Protein AF-A0A8T4JDP5-F1 (afdb_monomer_lite)

Sequence (86 aa):
MMIQVTDFSDEQMRRYHRYHDQLKEAESEIDRIKDKEWYYKKYLAIKVLGSCIPDYESDVPEVVREEFDFDVDSLVRRIGRLIADE

Secondary structure (DSSP, 8-state):
----GGGS-HHHHHHHHHHHHHHHHHHHHHHH-TTS-HHHHHHHHHHIIIIIHHHHHHHS-HHHHHHHT--HHHHHHHHHHHHH--

pLDDT: mean 92.99, std 7.05, range [56.94, 98.12]

Foldseek 3Di:
DDDAPVNDDPVLVVVLVVLVVVLVVLVVVLVVCLPPDLVVLVVSLCCCVVPSVVVNVVSPDPNRVVVSPDDPVVSNVSSVCSNVVD

Radius of gyration: 14.58 Å; chains: 1; bounding box: 35×18×48 Å

Structure (mmCIF, N/CA/C/O backbone):
data_AF-A0A8T4JDP5-F1
#
_entry.id   AF-A0A8T4JDP5-F1
#
loop_
_atom_site.group_PDB
_atom_site.id
_atom_site.type_symbol
_atom_site.label_atom_id
_atom_site.label_alt_id
_atom_site.label_comp_id
_atom_site.label_asym_id
_atom_site.label_entity_id
_atom_site.label_seq_id
_atom_site.pdbx_PDB_ins_code
_atom_site.Cartn_x
_atom_site.Cartn_y
_atom_site.Cartn_z
_atom_site.occupancy
_atom_site.B_iso_or_equiv
_atom_site.auth_seq_id
_atom_site.auth_comp_id
_atom_site.auth_asym_id
_atom_site.auth_atom_id
_atom_site.pdbx_PDB_model_num
ATOM 1 N N . MET A 1 1 ? 7.465 2.797 -28.505 1.00 68.38 1 MET A N 1
ATOM 2 C CA . MET A 1 1 ? 8.433 2.090 -27.643 1.00 68.38 1 MET A CA 1
ATOM 3 C C . MET A 1 1 ? 7.675 1.725 -26.380 1.00 68.38 1 MET A C 1
ATOM 5 O O . MET A 1 1 ? 7.057 2.619 -25.820 1.00 68.38 1 MET A O 1
ATOM 9 N N . MET A 1 2 ? 7.576 0.438 -26.046 1.00 80.31 2 MET A N 1
ATOM 10 C CA . MET A 1 2 ? 6.866 -0.033 -24.848 1.00 80.31 2 MET A CA 1
ATOM 11 C C . MET A 1 2 ? 7.884 -0.030 -23.700 1.00 80.31 2 MET A C 1
ATOM 13 O O . MET A 1 2 ? 8.937 -0.634 -23.874 1.00 80.31 2 MET A O 1
ATOM 17 N N . ILE A 1 3 ? 7.618 0.700 -22.612 1.00 85.88 3 ILE A N 1
ATOM 18 C CA . ILE A 1 3 ? 8.502 0.739 -21.433 1.00 85.88 3 ILE A CA 1
ATOM 19 C C . ILE A 1 3 ? 8.354 -0.588 -20.685 1.00 85.88 3 ILE A C 1
ATOM 21 O O . ILE A 1 3 ? 7.231 -1.028 -20.443 1.00 85.88 3 ILE A O 1
ATOM 25 N N . GLN A 1 4 ? 9.470 -1.213 -20.328 1.00 89.44 4 GLN A N 1
ATOM 26 C CA . GLN A 1 4 ? 9.542 -2.448 -19.549 1.00 89.44 4 GLN A CA 1
ATOM 27 C C . GLN A 1 4 ? 10.165 -2.182 -18.174 1.00 89.44 4 GLN A C 1
ATOM 29 O O . GLN A 1 4 ? 10.901 -1.217 -17.989 1.00 89.44 4 GLN A O 1
ATOM 34 N N . VAL A 1 5 ? 9.922 -3.065 -17.200 1.00 86.19 5 VAL A N 1
ATOM 35 C CA . VAL A 1 5 ? 10.516 -2.954 -15.849 1.00 86.19 5 VAL A CA 1
ATOM 36 C C . VAL A 1 5 ? 12.051 -2.907 -15.901 1.00 86.19 5 VAL A C 1
ATOM 38 O O . VAL A 1 5 ? 12.687 -2.208 -15.118 1.00 86.19 5 VAL A O 1
ATOM 41 N N . THR A 1 6 ? 12.658 -3.595 -16.869 1.00 89.94 6 THR A N 1
ATOM 42 C CA . THR A 1 6 ? 14.113 -3.611 -17.084 1.00 89.94 6 THR A CA 1
ATOM 43 C C . THR A 1 6 ? 14.690 -2.276 -17.560 1.00 89.94 6 THR A C 1
ATOM 45 O O . THR A 1 6 ? 15.910 -2.131 -17.583 1.00 89.94 6 THR A O 1
ATOM 48 N N . ASP A 1 7 ? 13.847 -1.311 -17.939 1.00 93.75 7 ASP A N 1
ATOM 49 C CA . ASP A 1 7 ? 14.283 0.017 -18.384 1.00 93.75 7 ASP A CA 1
ATOM 50 C C . ASP A 1 7 ? 14.585 0.968 -17.209 1.00 93.75 7 ASP A C 1
ATOM 52 O O . ASP A 1 7 ? 15.143 2.049 -17.417 1.00 93.75 7 ASP A O 1
ATOM 56 N N . PHE A 1 8 ? 14.231 0.591 -15.974 1.00 95.06 8 PHE A N 1
ATOM 57 C CA . PHE A 1 8 ? 14.474 1.397 -14.776 1.00 95.06 8 PHE A CA 1
ATOM 58 C C . PHE A 1 8 ? 15.810 1.052 -14.116 1.00 95.06 8 PHE A C 1
ATOM 60 O O . PHE A 1 8 ? 16.220 -0.105 -14.044 1.00 95.06 8 PHE A O 1
ATOM 67 N N . SER A 1 9 ? 16.486 2.067 -13.577 1.00 97.19 9 SER A N 1
ATOM 68 C CA . SER A 1 9 ? 17.729 1.870 -12.831 1.00 97.19 9 SER A CA 1
ATOM 69 C C . SER A 1 9 ? 17.492 1.192 -11.478 1.00 97.19 9 SER A C 1
ATOM 71 O O . SER A 1 9 ? 16.421 1.310 -10.879 1.00 97.19 9 SER A O 1
ATOM 73 N N . ASP A 1 10 ? 18.538 0.581 -10.919 1.00 96.38 10 ASP A N 1
ATOM 74 C CA . ASP A 1 10 ? 18.502 0.004 -9.567 1.00 96.38 10 ASP A CA 1
ATOM 75 C C . ASP A 1 10 ? 18.108 1.024 -8.487 1.00 96.38 10 ASP A C 1
ATOM 77 O O . ASP A 1 10 ? 17.582 0.672 -7.431 1.00 96.38 10 ASP A O 1
ATOM 81 N N . GLU A 1 11 ? 18.412 2.307 -8.692 1.00 97.38 11 GLU A N 1
ATOM 82 C CA . GLU A 1 11 ? 18.009 3.371 -7.772 1.00 97.38 11 GLU A CA 1
ATOM 83 C C . GLU A 1 11 ? 16.510 3.669 -7.876 1.00 97.38 11 GLU A C 1
ATOM 85 O O . GLU A 1 11 ? 15.837 3.786 -6.847 1.00 97.38 11 GLU A O 1
ATOM 90 N N . GLN A 1 12 ? 15.976 3.727 -9.099 1.00 97.12 12 GLN A N 1
ATOM 91 C CA . GLN A 1 12 ? 14.541 3.884 -9.338 1.00 97.12 12 GLN A CA 1
ATOM 92 C C . GLN A 1 12 ? 13.768 2.696 -8.766 1.00 97.12 12 GLN A C 1
ATOM 94 O O . GLN A 1 12 ? 12.866 2.900 -7.956 1.00 97.12 12 GLN A O 1
ATOM 99 N N . MET A 1 13 ? 14.190 1.466 -9.071 1.00 97.75 13 MET A N 1
ATOM 100 C CA . MET A 1 13 ? 13.560 0.254 -8.543 1.00 97.75 13 MET A CA 1
ATOM 101 C C . MET A 1 13 ? 13.606 0.203 -7.015 1.00 97.75 13 MET A C 1
ATOM 103 O O . MET A 1 13 ? 12.587 -0.064 -6.381 1.00 97.75 13 MET A O 1
ATOM 107 N N . ARG A 1 14 ? 14.736 0.558 -6.384 1.00 97.69 14 ARG A N 1
ATOM 108 C CA . ARG A 1 14 ? 14.806 0.679 -4.915 1.00 97.69 14 ARG A CA 1
ATOM 109 C C . ARG A 1 14 ? 13.826 1.711 -4.367 1.00 97.69 14 ARG A C 1
ATOM 111 O O . ARG A 1 14 ? 13.231 1.484 -3.316 1.00 97.69 14 ARG A O 1
ATOM 118 N N . ARG A 1 15 ? 13.644 2.848 -5.045 1.00 97.69 15 ARG A N 1
ATOM 119 C CA . ARG A 1 15 ? 12.645 3.845 -4.642 1.00 97.69 15 ARG A CA 1
ATOM 120 C C . ARG A 1 15 ? 11.224 3.293 -4.777 1.00 97.69 15 ARG A C 1
ATOM 122 O O . ARG A 1 15 ? 10.455 3.457 -3.836 1.00 97.69 15 ARG A O 1
ATOM 129 N N . TYR A 1 16 ? 10.901 2.610 -5.872 1.00 98.00 16 TYR A N 1
ATOM 130 C CA . TYR A 1 16 ? 9.585 1.999 -6.088 1.00 98.00 16 TYR A CA 1
ATOM 131 C C . TYR A 1 16 ? 9.273 0.919 -5.050 1.00 98.00 16 TYR A C 1
ATOM 133 O O . TYR A 1 16 ? 8.184 0.918 -4.479 1.00 98.00 16 TYR A O 1
ATOM 141 N N . HIS A 1 17 ? 10.259 0.084 -4.709 1.00 97.94 17 HIS A N 1
ATOM 142 C CA . HIS A 1 17 ? 10.131 -0.879 -3.618 1.00 97.94 17 HIS A CA 1
ATOM 143 C C . HIS A 1 17 ? 9.822 -0.208 -2.279 1.00 97.94 17 HIS A C 1
ATOM 145 O O . HIS A 1 17 ? 8.977 -0.709 -1.550 1.00 97.94 17 HIS A O 1
ATOM 151 N N . ARG A 1 18 ? 10.416 0.954 -1.968 1.00 98.12 18 ARG A N 1
ATOM 152 C CA . ARG A 1 18 ? 10.086 1.674 -0.725 1.00 98.12 18 ARG A CA 1
ATOM 153 C C . ARG A 1 18 ? 8.626 2.113 -0.666 1.00 98.12 18 ARG A C 1
ATOM 155 O O . ARG A 1 18 ? 8.014 1.961 0.384 1.00 98.12 18 ARG A O 1
ATOM 162 N N . TYR A 1 19 ? 8.064 2.628 -1.760 1.00 97.75 19 TYR A N 1
ATOM 163 C CA . TYR A 1 19 ? 6.639 2.976 -1.790 1.00 97.75 19 TYR A CA 1
ATOM 164 C C . TYR A 1 19 ? 5.755 1.734 -1.644 1.00 97.75 19 TYR A C 1
ATOM 166 O O . TYR A 1 19 ? 4.804 1.731 -0.869 1.00 97.75 19 TYR A O 1
ATOM 174 N N . HIS A 1 20 ? 6.105 0.647 -2.332 1.00 97.81 20 HIS A N 1
ATOM 175 C CA . HIS A 1 20 ? 5.385 -0.618 -2.223 1.00 97.81 20 HIS A CA 1
ATOM 176 C C . HIS A 1 20 ? 5.450 -1.215 -0.802 1.00 97.81 20 HIS A C 1
ATOM 178 O O . HIS A 1 20 ? 4.446 -1.683 -0.266 1.00 97.81 20 HIS A O 1
ATOM 184 N N . ASP A 1 21 ? 6.610 -1.157 -0.148 1.00 97.88 21 ASP A N 1
ATOM 185 C CA . ASP A 1 21 ? 6.789 -1.650 1.217 1.00 97.88 21 ASP A CA 1
ATOM 186 C C . ASP A 1 21 ? 5.997 -0.820 2.238 1.00 97.88 21 ASP A C 1
ATOM 188 O O . ASP A 1 21 ? 5.452 -1.395 3.178 1.00 97.88 21 ASP A O 1
ATOM 192 N N . GLN A 1 22 ? 5.839 0.493 2.026 1.00 97.44 22 GLN A N 1
ATOM 193 C CA . GLN A 1 22 ? 4.956 1.329 2.852 1.00 97.44 22 GLN A CA 1
ATOM 194 C C . GLN A 1 22 ? 3.490 0.883 2.773 1.00 97.44 22 GLN A C 1
ATOM 196 O O . GLN A 1 22 ? 2.796 0.891 3.791 1.00 97.44 22 GLN A O 1
ATOM 201 N N . LEU A 1 23 ? 3.012 0.467 1.594 1.00 97.62 23 LEU A N 1
ATOM 202 C CA . LEU A 1 23 ? 1.653 -0.065 1.442 1.00 97.62 23 LEU A CA 1
ATOM 203 C C . LEU A 1 23 ? 1.485 -1.423 2.137 1.00 97.62 23 LEU A C 1
ATOM 205 O O . LEU A 1 23 ? 0.484 -1.638 2.820 1.00 97.62 23 LEU A O 1
ATOM 209 N N . LYS A 1 24 ? 2.479 -2.314 2.041 1.00 97.19 24 LYS A N 1
ATOM 210 C CA . LYS A 1 24 ? 2.469 -3.606 2.758 1.00 97.19 24 LYS A CA 1
ATOM 211 C C . LYS A 1 24 ? 2.557 -3.439 4.274 1.00 97.19 24 LYS A C 1
ATOM 213 O O . LYS A 1 24 ? 1.919 -4.181 5.026 1.00 97.19 24 LYS A O 1
ATOM 218 N N . GLU A 1 25 ? 3.335 -2.465 4.739 1.00 96.38 25 GLU A N 1
ATOM 219 C CA . GLU A 1 25 ? 3.405 -2.116 6.156 1.00 96.38 25 GLU A CA 1
ATOM 220 C C . GLU A 1 25 ? 2.052 -1.592 6.643 1.00 96.38 25 GLU A C 1
ATOM 222 O O . GLU A 1 25 ? 1.541 -2.082 7.648 1.00 96.38 25 GLU A O 1
ATOM 227 N N . ALA A 1 26 ? 1.425 -0.684 5.891 1.00 95.00 26 ALA A N 1
ATOM 228 C CA . ALA A 1 26 ? 0.085 -0.191 6.185 1.00 95.00 26 ALA A CA 1
ATOM 229 C C . ALA A 1 26 ? -0.954 -1.319 6.251 1.00 95.00 26 ALA A C 1
ATOM 231 O O . ALA A 1 26 ? -1.748 -1.373 7.191 1.00 95.00 26 ALA A O 1
ATOM 232 N N . GLU A 1 27 ? -0.926 -2.244 5.292 1.00 95.56 27 GLU A N 1
ATOM 233 C CA . GLU A 1 27 ? -1.797 -3.417 5.288 1.00 95.56 27 GLU A CA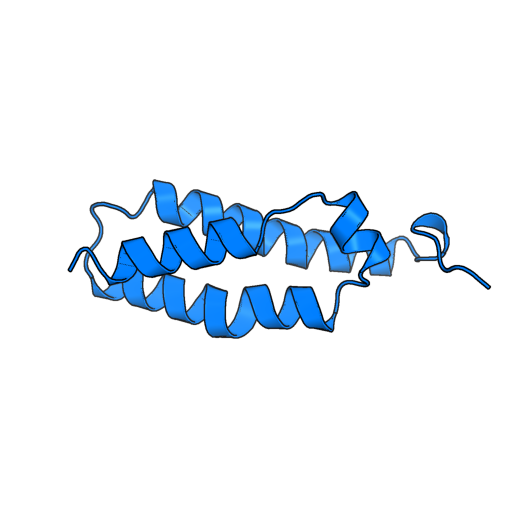 1
ATOM 234 C C . GLU A 1 27 ? -1.612 -4.270 6.553 1.00 95.56 27 GLU A C 1
ATOM 236 O O . GLU A 1 27 ? -2.584 -4.643 7.215 1.00 95.56 27 GLU A O 1
ATOM 241 N N . SER A 1 28 ? -0.357 -4.510 6.934 1.00 94.75 28 SER A N 1
ATOM 242 C CA . SER A 1 28 ? -0.009 -5.254 8.146 1.00 94.75 28 SER A CA 1
ATOM 243 C C . SER A 1 28 ? -0.416 -4.517 9.425 1.00 94.75 28 SER A C 1
ATOM 245 O O . SER A 1 28 ? -0.805 -5.148 10.411 1.00 94.75 28 SER A O 1
ATOM 247 N N . GLU A 1 29 ? -0.316 -3.186 9.446 1.00 94.06 29 GLU A N 1
ATOM 248 C CA . GLU A 1 29 ? -0.756 -2.371 10.576 1.00 94.06 29 GLU A CA 1
ATOM 249 C C . GLU A 1 29 ? -2.269 -2.466 10.773 1.00 94.06 29 GLU A C 1
ATOM 251 O O . GLU A 1 29 ? -2.699 -2.669 11.908 1.00 94.06 29 GLU A O 1
ATOM 256 N N . ILE A 1 30 ? -3.072 -2.426 9.702 1.00 91.88 30 ILE A N 1
ATOM 257 C CA . ILE A 1 30 ? -4.538 -2.578 9.785 1.00 91.88 30 ILE A CA 1
ATOM 258 C C . ILE A 1 30 ? -4.922 -3.865 10.526 1.00 91.88 30 ILE A C 1
ATOM 260 O O . ILE A 1 30 ? -5.829 -3.847 11.361 1.00 91.88 30 ILE A O 1
ATOM 264 N N . ASP A 1 31 ? -4.214 -4.969 10.278 1.00 88.44 31 ASP A N 1
ATOM 265 C CA . ASP A 1 31 ? -4.473 -6.237 10.969 1.00 88.44 31 ASP A CA 1
ATOM 266 C C . ASP A 1 31 ? -4.119 -6.207 12.457 1.00 88.44 31 ASP A C 1
ATOM 268 O O . ASP A 1 31 ? -4.743 -6.908 13.255 1.00 88.44 31 ASP A O 1
ATOM 272 N N . ARG A 1 32 ? -3.151 -5.374 12.847 1.00 90.44 32 ARG A N 1
ATOM 273 C CA . ARG A 1 32 ? -2.672 -5.253 14.231 1.00 90.44 32 ARG A CA 1
ATOM 274 C C . ARG A 1 32 ? -3.453 -4.239 15.059 1.00 90.44 32 ARG A C 1
ATOM 276 O O . ARG A 1 32 ? -3.428 -4.330 16.286 1.00 90.44 32 ARG A O 1
ATOM 283 N N . ILE A 1 33 ? -4.102 -3.258 14.429 1.00 87.56 33 ILE A N 1
ATOM 284 C CA . ILE A 1 33 ? -4.709 -2.125 15.144 1.00 87.56 33 ILE A CA 1
ATOM 285 C C . ILE A 1 33 ? -6.225 -2.223 15.352 1.00 87.56 33 ILE A C 1
ATOM 287 O O . ILE A 1 33 ? -6.834 -1.244 15.783 1.00 87.56 33 ILE A O 1
ATOM 291 N N . LYS A 1 34 ? -6.838 -3.391 15.115 1.00 76.44 34 LYS A N 1
ATOM 292 C CA . LYS A 1 34 ? -8.2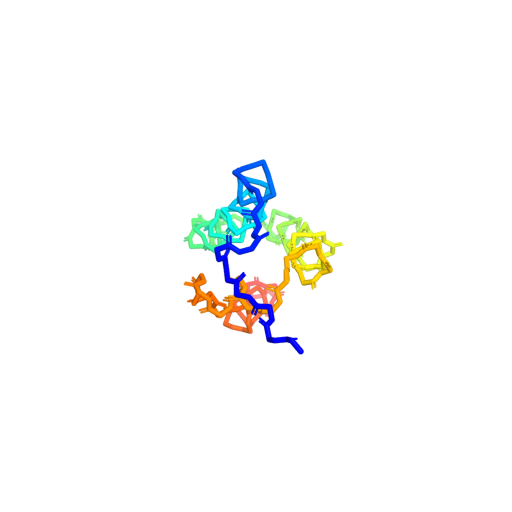87 -3.602 15.313 1.00 76.44 34 LYS A CA 1
ATOM 293 C C . LYS A 1 34 ? -8.775 -3.193 16.711 1.00 76.44 34 LYS A C 1
ATOM 295 O O . LYS A 1 34 ? -9.802 -2.528 16.813 1.00 76.44 34 LYS A O 1
ATOM 300 N N . ASP A 1 35 ? -7.988 -3.487 17.748 1.00 81.56 35 ASP A N 1
ATOM 301 C CA . ASP A 1 35 ? -8.319 -3.200 19.156 1.00 81.56 35 ASP A CA 1
ATOM 302 C C . ASP A 1 35 ? -7.713 -1.885 19.687 1.00 81.56 35 ASP A C 1
ATOM 304 O O . ASP A 1 35 ? -7.7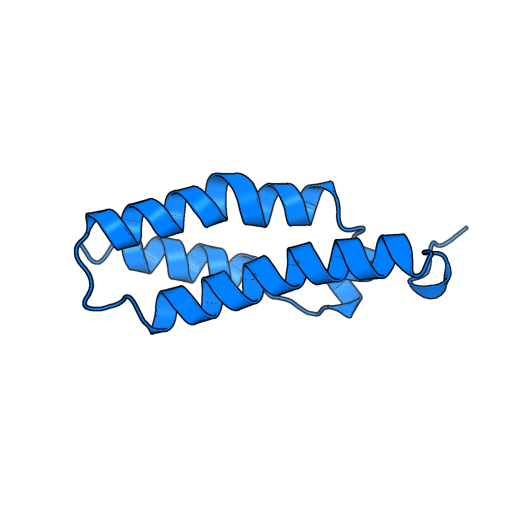17 -1.624 20.892 1.00 81.56 35 ASP A O 1
ATOM 308 N N . LYS A 1 36 ? -7.116 -1.060 18.817 1.00 85.62 36 LYS A N 1
ATOM 309 C CA . LYS A 1 36 ? -6.550 0.236 19.218 1.00 85.62 36 LYS A CA 1
ATOM 310 C C . LYS A 1 36 ? -7.628 1.312 19.269 1.00 85.62 36 LYS A C 1
ATOM 312 O O . LYS A 1 36 ? -8.682 1.187 18.654 1.00 85.62 36 LYS A O 1
ATOM 317 N N . GLU A 1 37 ? -7.334 2.393 19.988 1.00 88.38 37 GLU A N 1
ATOM 318 C CA . GLU A 1 37 ? -8.237 3.539 20.071 1.00 88.38 37 GLU A CA 1
ATOM 319 C C . GLU A 1 37 ? -8.506 4.144 18.688 1.00 88.38 37 GLU A C 1
ATOM 321 O O . GLU A 1 37 ? -7.629 4.178 17.816 1.00 88.38 37 GLU A O 1
ATOM 326 N N . TRP A 1 38 ? -9.710 4.693 18.530 1.00 88.06 38 TRP A N 1
ATOM 327 C CA . TRP A 1 38 ? -10.211 5.324 17.309 1.00 88.06 38 TRP A CA 1
ATOM 328 C C . TRP A 1 38 ? -9.224 6.323 16.682 1.00 88.06 38 TRP A C 1
ATOM 330 O O . TRP A 1 38 ? -9.077 6.393 15.460 1.00 88.06 38 TRP A O 1
ATOM 340 N N . TYR A 1 39 ? -8.490 7.072 17.514 1.00 89.62 39 TYR A N 1
ATOM 341 C CA . TYR A 1 39 ? -7.520 8.062 17.052 1.00 89.62 39 TYR A CA 1
ATOM 342 C C . TYR A 1 39 ? -6.372 7.419 16.260 1.00 89.62 39 TYR A C 1
ATOM 344 O O . TYR A 1 39 ? -5.971 7.952 15.225 1.00 89.62 39 TYR A O 1
ATOM 352 N N . TYR A 1 40 ? -5.884 6.249 16.685 1.00 91.12 40 TYR A N 1
ATOM 353 C CA . TYR A 1 40 ? -4.830 5.523 15.970 1.00 91.12 40 TYR A CA 1
ATOM 354 C C . TYR A 1 40 ? -5.325 4.985 14.627 1.00 91.12 40 TYR A C 1
ATOM 356 O O . TYR A 1 40 ? -4.624 5.116 13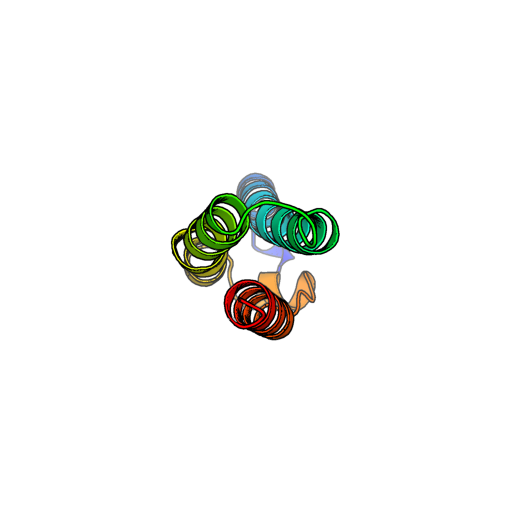.624 1.00 91.12 40 TYR A O 1
ATOM 364 N N . LYS A 1 41 ? -6.552 4.450 14.584 1.00 92.19 41 LYS A N 1
ATOM 365 C CA . LYS A 1 41 ? -7.190 3.998 13.337 1.00 92.19 41 LYS A CA 1
ATOM 366 C C . LYS A 1 41 ? -7.333 5.148 12.339 1.00 92.19 41 LYS A C 1
ATOM 368 O O . LYS A 1 41 ? -6.961 5.017 11.174 1.00 92.19 41 LYS A O 1
ATOM 373 N N . LYS A 1 42 ? -7.798 6.308 12.814 1.00 92.94 42 LYS A N 1
ATOM 374 C CA . LYS A 1 42 ? -7.943 7.518 11.996 1.00 92.94 42 LYS A CA 1
ATOM 375 C C . LYS A 1 42 ? -6.597 8.063 11.521 1.00 92.94 42 LYS A C 1
ATOM 377 O O . LYS A 1 42 ? -6.485 8.472 10.368 1.00 92.94 42 LYS A O 1
ATOM 382 N N . TYR A 1 43 ? -5.578 8.054 12.380 1.00 93.94 43 TYR A N 1
ATOM 383 C CA . TYR A 1 43 ? -4.226 8.461 12.003 1.00 93.94 43 TYR A CA 1
ATOM 384 C C . TYR A 1 43 ? -3.666 7.577 10.883 1.00 93.94 43 TYR A C 1
ATOM 386 O O . TYR A 1 43 ? -3.180 8.109 9.884 1.00 93.94 43 TYR A O 1
ATOM 394 N N . LEU A 1 44 ? -3.793 6.249 11.007 1.00 94.25 44 LEU A N 1
ATOM 395 C CA . LEU A 1 44 ? -3.360 5.326 9.957 1.00 94.25 44 LEU A CA 1
ATOM 396 C C . LEU A 1 44 ? -4.107 5.595 8.647 1.00 94.25 44 LEU A C 1
ATOM 398 O O . LEU A 1 44 ? -3.476 5.725 7.602 1.00 94.25 44 LEU A O 1
ATOM 402 N N . ALA A 1 45 ? -5.432 5.755 8.703 1.00 95.06 45 ALA A N 1
ATOM 403 C CA . ALA A 1 45 ? -6.232 6.051 7.520 1.00 95.06 45 ALA A CA 1
ATOM 404 C C . ALA A 1 45 ? -5.766 7.330 6.805 1.00 95.06 45 ALA A C 1
ATOM 406 O O . ALA A 1 45 ? -5.594 7.323 5.589 1.00 95.06 45 ALA A O 1
ATOM 407 N N . ILE A 1 46 ? -5.496 8.407 7.551 1.00 96.25 46 ILE A N 1
ATOM 408 C CA . ILE A 1 46 ? -4.991 9.669 6.986 1.00 96.25 46 ILE A CA 1
ATOM 409 C C . ILE A 1 46 ? -3.603 9.479 6.367 1.00 96.25 46 ILE A C 1
ATOM 411 O O . ILE A 1 46 ? -3.372 9.950 5.256 1.00 96.25 46 ILE A O 1
ATOM 415 N N . LYS A 1 47 ? -2.686 8.785 7.053 1.00 96.19 47 LYS A N 1
ATOM 416 C CA . LYS A 1 47 ? -1.330 8.521 6.545 1.00 96.19 47 LYS A CA 1
ATOM 417 C C . LYS A 1 47 ? -1.376 7.757 5.220 1.00 96.19 47 LYS A C 1
ATOM 419 O O . LYS A 1 47 ? -0.694 8.126 4.267 1.00 96.19 47 LYS A O 1
ATOM 424 N N . VAL A 1 48 ? -2.194 6.710 5.152 1.00 96.56 48 VAL A N 1
ATOM 425 C CA . VAL A 1 48 ? -2.212 5.808 3.997 1.00 96.56 48 VAL A CA 1
ATOM 426 C C . VAL A 1 48 ? -2.977 6.410 2.823 1.00 96.56 48 VAL A C 1
ATOM 428 O O . VAL A 1 48 ? -2.445 6.448 1.717 1.00 96.56 48 VAL A O 1
ATOM 431 N N . LEU A 1 49 ? -4.186 6.928 3.059 1.00 96.38 49 LEU A N 1
ATOM 432 C CA . LEU A 1 49 ? -5.017 7.518 2.003 1.00 96.38 49 LEU A CA 1
ATOM 433 C C . LEU A 1 49 ? -4.502 8.890 1.550 1.00 96.38 49 LEU A C 1
ATOM 435 O O . LEU A 1 49 ? -4.739 9.287 0.415 1.00 96.38 49 LEU A O 1
ATOM 439 N N . GLY A 1 50 ? -3.830 9.629 2.436 1.00 95.44 50 GLY A N 1
ATOM 440 C CA . GLY A 1 50 ? -3.362 10.988 2.170 1.00 95.44 50 GLY A CA 1
ATOM 441 C C . GLY A 1 50 ? -1.915 11.097 1.690 1.00 95.44 50 GLY A C 1
ATOM 442 O O . GLY A 1 50 ? -1.558 12.144 1.161 1.00 95.44 50 GLY A O 1
ATOM 443 N N . SER A 1 51 ? -1.084 10.065 1.874 1.00 95.38 51 SER A N 1
ATOM 444 C CA . SER A 1 51 ? 0.324 10.079 1.444 1.00 95.38 51 SER A CA 1
ATOM 445 C C . SER A 1 51 ? 0.731 8.770 0.784 1.00 95.38 51 SER A C 1
ATOM 447 O O . SER A 1 51 ? 1.006 8.782 -0.406 1.00 95.38 51 SER A O 1
ATOM 449 N N . CYS A 1 52 ? 0.700 7.629 1.481 1.00 96.81 52 CYS A N 1
ATOM 450 C CA . CYS A 1 52 ? 1.314 6.409 0.938 1.00 96.81 52 CYS A CA 1
ATOM 451 C C . CYS A 1 52 ? 0.723 5.960 -0.411 1.00 96.81 52 CYS A C 1
ATOM 453 O O . CYS A 1 52 ? 1.481 5.619 -1.315 1.00 96.81 52 CYS A O 1
ATOM 455 N N . ILE A 1 53 ? -0.608 5.967 -0.559 1.00 97.56 53 ILE A N 1
ATOM 456 C CA . ILE A 1 53 ? -1.262 5.602 -1.826 1.00 97.56 53 ILE A CA 1
ATOM 457 C C . ILE A 1 53 ? -1.015 6.667 -2.906 1.00 97.56 53 ILE A C 1
ATOM 459 O O . ILE A 1 53 ? -0.511 6.290 -3.961 1.00 97.56 53 ILE A O 1
ATOM 463 N N . PRO A 1 54 ? -1.279 7.972 -2.675 1.00 97.62 54 PRO A N 1
ATOM 464 C CA . PRO A 1 54 ? -0.960 9.010 -3.657 1.00 97.62 54 PRO A CA 1
ATOM 465 C C . PRO A 1 54 ? 0.500 9.005 -4.124 1.00 97.62 54 PRO A C 1
ATOM 467 O O . PRO A 1 54 ? 0.760 9.099 -5.322 1.00 97.62 54 PRO A O 1
ATOM 470 N N . ASP A 1 55 ? 1.446 8.853 -3.196 1.00 97.50 55 ASP A N 1
ATOM 471 C CA . ASP A 1 55 ? 2.874 8.813 -3.505 1.00 97.50 55 ASP A CA 1
ATOM 472 C C . ASP A 1 55 ? 3.208 7.575 -4.355 1.00 97.50 55 ASP A C 1
ATOM 474 O O . ASP A 1 55 ? 3.936 7.681 -5.341 1.00 97.50 55 ASP A O 1
ATOM 478 N N . TYR A 1 56 ? 2.628 6.411 -4.033 1.00 97.75 56 TYR A N 1
ATOM 479 C CA . TYR A 1 56 ? 2.783 5.189 -4.827 1.00 97.75 56 TYR A CA 1
ATOM 480 C C . TYR A 1 56 ? 2.197 5.331 -6.239 1.00 97.75 56 TYR A C 1
ATOM 482 O O . TYR A 1 56 ? 2.866 4.997 -7.212 1.00 97.75 56 TYR A O 1
ATOM 490 N N . GLU A 1 57 ? 0.973 5.839 -6.380 1.00 96.06 57 GLU A N 1
ATOM 491 C CA . GLU A 1 57 ? 0.316 5.974 -7.687 1.00 96.06 57 GLU A CA 1
ATOM 492 C C . GLU A 1 57 ? 0.947 7.051 -8.575 1.00 96.06 57 GLU A C 1
ATOM 494 O O . GLU A 1 57 ? 0.946 6.907 -9.798 1.00 96.06 57 GLU A O 1
ATOM 499 N N . SER A 1 58 ? 1.490 8.111 -7.971 1.00 96.62 58 SER A N 1
ATOM 500 C CA . SER A 1 58 ? 2.172 9.192 -8.684 1.00 96.62 58 SER A CA 1
ATOM 501 C C . SER A 1 58 ? 3.583 8.798 -9.115 1.00 96.62 58 SER A C 1
ATOM 503 O O . SER A 1 58 ? 3.978 9.055 -10.254 1.00 96.62 58 SER A O 1
ATOM 505 N N . ASP A 1 59 ? 4.362 8.199 -8.209 1.00 96.25 59 ASP A N 1
ATOM 506 C CA . ASP A 1 59 ? 5.793 8.000 -8.432 1.00 96.25 59 ASP A CA 1
ATOM 507 C C . ASP A 1 59 ? 6.142 6.611 -8.978 1.00 96.25 59 ASP A C 1
ATOM 509 O O . ASP A 1 59 ? 7.227 6.462 -9.547 1.00 96.25 59 ASP A O 1
ATOM 513 N N . VAL A 1 60 ? 5.275 5.600 -8.821 1.00 97.19 60 VAL A N 1
ATOM 514 C CA . VAL A 1 60 ? 5.523 4.240 -9.326 1.00 97.19 60 VAL A CA 1
ATOM 515 C C . VAL A 1 60 ? 4.850 4.045 -10.691 1.00 97.19 60 VAL A C 1
ATOM 517 O O . VAL A 1 60 ? 3.619 4.054 -10.788 1.00 97.19 60 VAL A O 1
ATOM 520 N N . PRO A 1 61 ? 5.634 3.823 -11.764 1.00 96.62 61 PRO A N 1
ATOM 521 C CA . PRO A 1 61 ? 5.096 3.570 -13.096 1.00 96.62 61 PRO A CA 1
ATOM 522 C C . PRO A 1 61 ? 4.145 2.371 -13.113 1.00 96.62 61 PRO A C 1
ATOM 524 O O . PRO A 1 61 ? 4.383 1.378 -12.433 1.00 96.62 61 PRO A O 1
ATOM 527 N N . GLU A 1 62 ? 3.100 2.435 -13.937 1.00 95.12 62 GLU A N 1
ATOM 528 C CA . GLU A 1 62 ? 2.084 1.377 -14.063 1.00 95.12 62 GLU A CA 1
ATOM 529 C C . GLU A 1 62 ? 2.692 -0.008 -14.313 1.00 95.12 62 GLU A C 1
ATOM 531 O O . GLU A 1 62 ? 2.391 -0.928 -13.567 1.00 95.12 62 GLU A O 1
ATOM 536 N N . VAL A 1 63 ? 3.654 -0.126 -15.235 1.00 96.06 63 VAL A N 1
ATOM 537 C CA . VAL A 1 63 ? 4.361 -1.392 -15.515 1.00 96.06 63 VAL A CA 1
ATOM 538 C C . VAL A 1 63 ? 5.071 -1.985 -14.286 1.00 96.06 63 VAL A C 1
ATOM 540 O O . VAL A 1 63 ? 5.214 -3.196 -14.171 1.00 96.06 63 VAL A O 1
ATOM 543 N N . VAL A 1 64 ? 5.511 -1.144 -13.343 1.00 97.12 64 VAL A N 1
ATOM 544 C CA . VAL A 1 64 ? 6.114 -1.595 -12.078 1.00 97.12 64 VAL A CA 1
ATOM 545 C C . VAL A 1 64 ? 5.028 -1.945 -11.058 1.00 97.12 64 VAL A C 1
ATOM 547 O O . VAL A 1 64 ? 5.187 -2.897 -10.301 1.00 97.12 64 VAL A O 1
ATOM 550 N N . ARG A 1 65 ? 3.911 -1.206 -11.040 1.00 96.12 65 ARG A N 1
ATOM 551 C CA . ARG A 1 65 ? 2.760 -1.527 -10.181 1.00 96.12 65 ARG A CA 1
ATOM 552 C C . ARG A 1 65 ? 2.128 -2.868 -10.557 1.00 96.12 65 ARG A C 1
ATOM 554 O O . ARG A 1 65 ? 1.768 -3.615 -9.654 1.00 96.12 65 ARG A O 1
ATOM 561 N N . GLU A 1 66 ? 2.037 -3.166 -11.852 1.00 95.31 66 GLU A N 1
ATOM 562 C CA . GLU A 1 66 ? 1.598 -4.463 -12.381 1.00 95.31 66 GLU A CA 1
ATOM 563 C C . GLU A 1 66 ? 2.536 -5.594 -11.940 1.00 95.31 66 GLU A C 1
ATOM 565 O O . GLU A 1 66 ? 2.066 -6.626 -11.477 1.00 95.31 66 GLU A O 1
ATOM 570 N N . GLU A 1 67 ? 3.855 -5.379 -12.000 1.00 95.75 67 GLU A N 1
ATOM 571 C CA . GLU A 1 67 ? 4.850 -6.362 -11.543 1.00 95.75 67 GLU A CA 1
ATOM 572 C C . GLU A 1 67 ? 4.781 -6.614 -10.029 1.00 95.75 67 GLU A C 1
ATOM 574 O O . GLU A 1 67 ? 4.994 -7.732 -9.562 1.00 95.75 67 GLU A O 1
ATOM 579 N N . PHE A 1 68 ? 4.488 -5.580 -9.237 1.00 95.88 68 PHE A N 1
ATOM 580 C CA . PHE A 1 68 ? 4.333 -5.718 -7.788 1.00 95.88 68 PHE A CA 1
ATO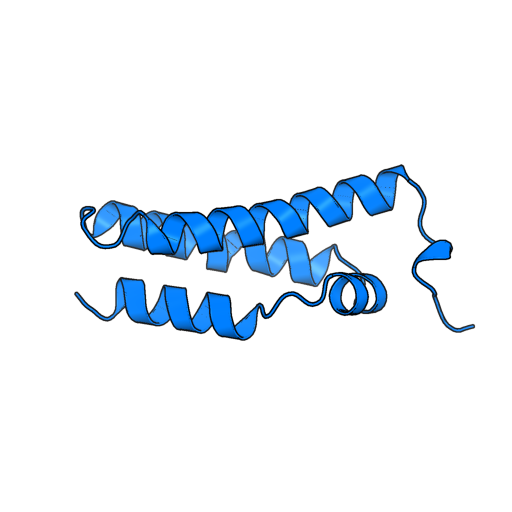M 581 C C . PHE A 1 68 ? 3.033 -6.409 -7.365 1.00 95.88 68 PHE A C 1
ATOM 583 O O . PHE A 1 68 ? 2.954 -6.824 -6.207 1.00 95.88 68 PHE A O 1
ATOM 590 N N . ASP A 1 69 ? 2.043 -6.510 -8.259 1.00 95.62 69 ASP A N 1
ATOM 591 C CA . ASP A 1 69 ? 0.765 -7.209 -8.049 1.00 95.62 69 ASP A CA 1
ATOM 592 C C . ASP A 1 69 ? 0.099 -6.878 -6.696 1.00 95.62 69 ASP A C 1
ATOM 594 O O . ASP A 1 69 ? -0.335 -7.744 -5.935 1.00 95.62 69 ASP A O 1
ATOM 598 N N . PHE A 1 70 ? 0.079 -5.587 -6.343 1.00 95.81 70 PHE A N 1
ATOM 599 C CA . PHE A 1 70 ? -0.493 -5.114 -5.082 1.00 95.81 70 PHE A CA 1
ATOM 600 C C . PHE A 1 70 ? -1.897 -4.541 -5.280 1.00 95.81 70 PHE A C 1
ATOM 602 O O . PHE A 1 70 ? -2.079 -3.544 -5.982 1.00 95.81 70 PHE A O 1
ATOM 609 N N . ASP A 1 71 ? -2.885 -5.114 -4.592 1.00 96.38 71 ASP A N 1
ATOM 610 C CA . ASP A 1 71 ? -4.282 -4.671 -4.649 1.00 96.38 71 ASP A CA 1
ATOM 611 C C . ASP A 1 71 ? -4.524 -3.436 -3.754 1.00 96.38 71 ASP A C 1
ATOM 613 O O . ASP A 1 71 ? -4.957 -3.525 -2.598 1.00 96.38 71 ASP A O 1
ATOM 617 N N . VAL A 1 72 ? -4.239 -2.255 -4.311 1.00 96.38 72 VAL A N 1
ATOM 618 C CA . VAL A 1 72 ? -4.473 -0.952 -3.660 1.00 96.38 72 VAL A CA 1
ATOM 619 C C . VAL A 1 72 ? -5.949 -0.768 -3.293 1.00 96.38 72 VAL A C 1
ATOM 621 O O . VAL A 1 72 ? -6.263 -0.280 -2.205 1.00 96.38 72 VAL A O 1
ATOM 624 N N . ASP A 1 73 ? -6.867 -1.208 -4.151 1.00 96.44 73 ASP A N 1
ATOM 625 C CA . ASP A 1 73 ? -8.310 -1.096 -3.929 1.00 96.44 73 ASP A CA 1
ATOM 626 C C . ASP A 1 73 ? -8.761 -1.892 -2.698 1.00 96.44 73 ASP A C 1
ATOM 628 O O . ASP A 1 73 ? -9.585 -1.426 -1.901 1.00 96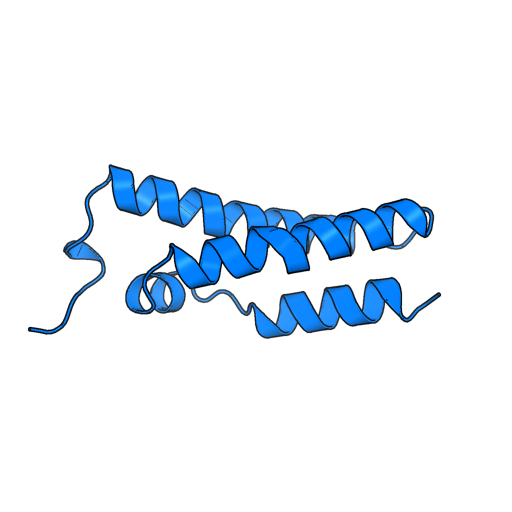.44 73 ASP A O 1
ATOM 632 N N . SER A 1 74 ? -8.230 -3.103 -2.521 1.00 96.69 74 SER A N 1
ATOM 633 C CA . SER A 1 74 ? -8.462 -3.914 -1.325 1.00 96.69 74 SER A CA 1
ATOM 634 C C . SER A 1 74 ? -7.968 -3.197 -0.069 1.00 96.69 74 SER A C 1
ATOM 636 O O . SER A 1 74 ? -8.720 -3.101 0.910 1.00 96.69 74 SER A O 1
ATOM 638 N N . LEU A 1 75 ? -6.768 -2.604 -0.105 1.00 96.00 75 LEU A N 1
ATOM 639 C CA . LEU A 1 75 ? -6.235 -1.816 1.009 1.00 96.00 75 LEU A CA 1
ATOM 640 C C . LEU A 1 75 ? -7.146 -0.625 1.354 1.00 96.00 75 LEU A C 1
ATOM 642 O O . LEU A 1 75 ? -7.509 -0.450 2.520 1.00 96.00 75 LEU A O 1
ATOM 646 N N . VAL A 1 76 ? -7.592 0.144 0.356 1.00 96.69 76 VAL A N 1
ATOM 647 C CA . VAL A 1 76 ? -8.527 1.270 0.551 1.00 96.69 76 VAL A CA 1
ATOM 648 C C . VAL A 1 76 ? -9.830 0.799 1.199 1.00 96.69 76 VAL A C 1
ATOM 650 O O . VAL A 1 76 ? -10.294 1.404 2.170 1.00 96.69 76 VAL A O 1
ATOM 653 N N . ARG A 1 77 ? -10.411 -0.313 0.726 1.00 96.19 77 ARG A N 1
ATOM 654 C CA . ARG A 1 77 ? -11.635 -0.886 1.318 1.00 96.19 77 ARG A CA 1
ATOM 655 C C . ARG A 1 77 ? -11.417 -1.317 2.767 1.00 96.19 77 ARG A C 1
ATOM 657 O O . ARG A 1 77 ? -12.300 -1.100 3.598 1.00 96.19 77 ARG A O 1
ATOM 664 N N . ARG A 1 78 ? -10.267 -1.917 3.087 1.00 94.31 78 ARG A N 1
ATOM 665 C CA . ARG A 1 78 ? -9.919 -2.326 4.459 1.00 94.31 78 ARG A CA 1
ATOM 666 C C . ARG A 1 78 ? -9.788 -1.122 5.390 1.00 94.31 78 ARG A C 1
ATOM 668 O O . ARG A 1 78 ? -10.331 -1.166 6.490 1.00 94.31 78 ARG A O 1
ATOM 675 N N . ILE A 1 79 ? -9.155 -0.040 4.935 1.00 93.44 79 ILE A N 1
ATOM 676 C CA . ILE A 1 79 ? -9.071 1.222 5.687 1.00 93.44 79 ILE A CA 1
ATOM 677 C C . ILE A 1 79 ? -10.459 1.822 5.895 1.00 93.44 79 ILE A C 1
ATOM 679 O O . ILE A 1 79 ? -10.785 2.230 7.006 1.00 93.44 79 ILE A O 1
ATOM 683 N N . GLY A 1 80 ? -11.290 1.838 4.850 1.00 92.69 80 GLY A N 1
ATOM 684 C CA . GLY A 1 80 ? -12.663 2.333 4.928 1.00 92.69 80 GLY A CA 1
ATOM 685 C C . GLY A 1 80 ? -13.492 1.599 5.983 1.00 92.69 80 GLY A C 1
ATOM 686 O O . GLY A 1 80 ? -14.178 2.243 6.767 1.00 92.69 80 GLY A O 1
ATOM 687 N N . ARG A 1 81 ? -13.379 0.265 6.062 1.00 91.88 81 ARG A N 1
ATOM 688 C CA . ARG A 1 81 ? -14.031 -0.531 7.120 1.00 91.88 81 ARG A CA 1
ATOM 689 C C . ARG A 1 81 ? -13.463 -0.223 8.501 1.00 91.88 81 ARG A C 1
ATOM 691 O O . ARG A 1 81 ? -14.227 -0.002 9.428 1.00 91.88 81 ARG A O 1
ATOM 698 N N . LEU A 1 82 ? -12.137 -0.128 8.616 1.00 89.19 82 LEU A N 1
ATOM 699 C CA . LEU A 1 82 ? -11.461 0.156 9.883 1.00 89.19 82 LEU A CA 1
ATOM 700 C C . LEU A 1 82 ? -11.958 1.450 10.551 1.00 89.19 82 LEU A C 1
ATOM 702 O O . LEU A 1 82 ? -12.017 1.509 11.776 1.00 89.19 82 LEU A O 1
ATOM 706 N N . ILE A 1 83 ? -12.294 2.475 9.762 1.00 88.94 83 ILE A N 1
ATOM 707 C CA . ILE A 1 83 ? -12.819 3.753 10.271 1.00 88.94 83 ILE A CA 1
ATOM 708 C C . ILE A 1 83 ? -14.352 3.824 10.320 1.00 88.94 83 ILE A C 1
ATOM 710 O O . ILE A 1 83 ? -14.874 4.762 10.914 1.00 88.94 83 ILE A O 1
ATOM 714 N N . ALA A 1 84 ? -15.058 2.897 9.665 1.00 85.19 84 ALA A N 1
ATOM 715 C CA . ALA A 1 84 ? -16.521 2.842 9.634 1.00 85.19 84 ALA A CA 1
ATOM 716 C C . ALA A 1 84 ? -17.116 1.921 10.712 1.00 85.19 84 ALA A C 1
ATOM 718 O O . ALA A 1 84 ? -18.278 2.095 11.059 1.00 85.19 84 ALA A O 1
ATOM 719 N N . ASP A 1 85 ? -16.336 0.974 11.244 1.00 67.31 85 ASP A N 1
ATOM 720 C CA . ASP A 1 85 ? -16.709 0.102 12.371 1.00 67.31 85 ASP A CA 1
ATOM 721 C C . ASP A 1 85 ? -16.698 0.840 13.743 1.00 67.31 85 ASP A C 1
ATOM 723 O O . ASP A 1 85 ? -16.617 0.197 14.791 1.00 67.31 85 ASP A O 1
ATOM 727 N N . GLU A 1 86 ? -16.758 2.180 13.748 1.00 56.94 86 GLU A N 1
ATOM 728 C CA . GLU A 1 86 ? -16.839 3.067 14.929 1.00 56.94 86 GLU A CA 1
ATOM 729 C C . GLU A 1 86 ? -18.220 3.732 15.045 1.00 56.94 86 GLU A C 1
ATOM 731 O O . GLU A 1 86 ? -18.725 4.250 14.020 1.00 56.94 86 GLU A O 1
#